Protein AF-A0A836XIG3-F1 (afdb_monomer)

Secondary structure (DSSP, 8-state):
--SEEEEE-TTTHHHHH--STT-HHHHHHHHHHHHHHHH-S-PPPEEEEE-TTS-TTEEEEEETTEEEEEEE--TT--HHHHHHHHHHHHHHTGGG-

Radius of gyration: 12.67 Å; Cα contacts (8 Å, |Δi|>4): 142; chains: 1; bounding box: 32×25×33 Å

Structure (mmCIF, N/CA/C/O backbone):
data_AF-A0A836XIG3-F1
#
_entry.id   AF-A0A836XIG3-F1
#
loop_
_atom_site.group_PDB
_atom_site.id
_atom_site.type_symbol
_atom_site.label_atom_id
_atom_site.label_alt_id
_atom_site.label_comp_id
_atom_site.label_asym_id
_atom_site.label_entity_id
_atom_site.label_seq_id
_atom_site.pdbx_PDB_ins_code
_atom_site.Cartn_x
_atom_site.Cartn_y
_atom_site.Cartn_z
_atom_site.occupancy
_atom_site.B_iso_or_equiv
_atom_site.auth_seq_id
_atom_site.auth_comp_id
_atom_site.auth_asym_id
_atom_site.auth_atom_id
_atom_site.pdbx_PDB_model_num
ATOM 1 N N . MET A 1 1 ? -4.661 2.083 -18.141 1.00 58.69 1 MET A N 1
ATOM 2 C CA . MET A 1 1 ? -4.333 1.332 -16.914 1.00 58.69 1 MET A CA 1
ATOM 3 C C . MET A 1 1 ? -3.129 1.976 -16.271 1.00 58.69 1 MET A C 1
ATOM 5 O O . MET A 1 1 ? -2.291 2.490 -17.004 1.00 58.69 1 MET A O 1
ATOM 9 N N . GLU A 1 2 ? -3.089 2.040 -14.945 1.00 75.81 2 GLU A N 1
ATOM 10 C CA . GLU A 1 2 ? -1.975 2.649 -14.211 1.00 75.81 2 GLU A CA 1
ATOM 11 C C . 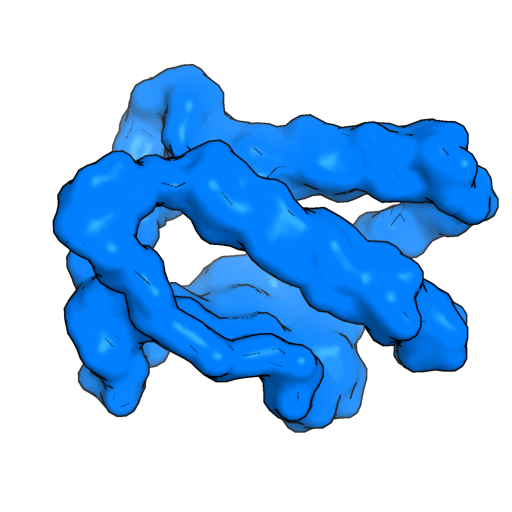GLU A 1 2 ? -0.854 1.642 -13.980 1.00 75.81 2 GLU A C 1
ATOM 13 O O . GLU A 1 2 ? -1.107 0.449 -13.842 1.00 75.81 2 GLU A O 1
ATOM 18 N N . ALA A 1 3 ? 0.389 2.127 -13.969 1.00 87.19 3 ALA A N 1
ATOM 19 C CA . ALA A 1 3 ? 1.564 1.272 -13.817 1.00 87.19 3 ALA A CA 1
ATOM 20 C C . ALA A 1 3 ? 1.684 0.691 -12.401 1.00 87.19 3 ALA A C 1
ATOM 22 O O . ALA A 1 3 ? 2.164 -0.427 -12.255 1.00 87.19 3 ALA A O 1
ATOM 23 N N . ILE A 1 4 ? 1.232 1.427 -11.377 1.00 93.00 4 ILE A N 1
ATOM 24 C CA . ILE A 1 4 ? 1.198 0.962 -9.987 1.00 93.00 4 ILE A CA 1
ATOM 25 C C . ILE A 1 4 ? -0.189 1.216 -9.394 1.00 93.00 4 ILE A C 1
ATOM 27 O O . ILE A 1 4 ? -0.697 2.341 -9.438 1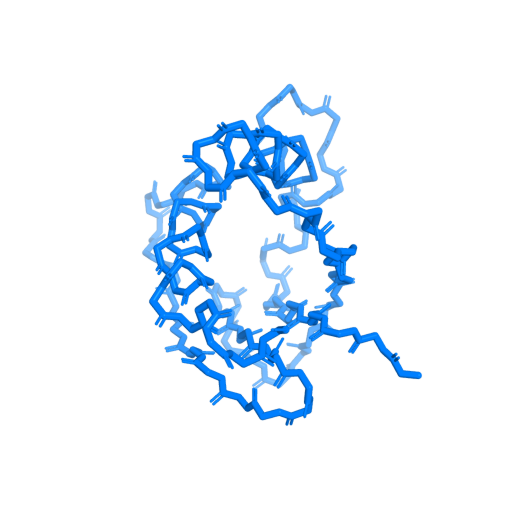.00 93.00 4 ILE A O 1
ATOM 31 N N . GLN A 1 5 ? -0.771 0.183 -8.787 1.00 95.00 5 GLN A N 1
ATOM 32 C CA . GLN A 1 5 ? -2.037 0.263 -8.062 1.00 95.00 5 GLN A CA 1
ATOM 33 C C . GLN A 1 5 ? -1.889 -0.355 -6.670 1.00 95.00 5 GLN A C 1
ATOM 35 O O . GLN A 1 5 ? -1.437 -1.483 -6.522 1.00 95.00 5 GLN A O 1
ATOM 40 N N . LEU A 1 6 ? -2.296 0.390 -5.651 1.00 95.25 6 LEU A N 1
ATOM 41 C CA . LEU A 1 6 ? -2.391 -0.035 -4.265 1.00 95.25 6 LEU A CA 1
ATOM 42 C C . LEU A 1 6 ? -3.866 -0.193 -3.900 1.00 95.25 6 LEU A C 1
ATOM 44 O O . LEU A 1 6 ? -4.619 0.779 -3.872 1.00 95.25 6 LEU A O 1
ATOM 48 N N . GLU A 1 7 ? -4.266 -1.411 -3.585 1.00 95.94 7 GLU A N 1
ATOM 49 C CA . GLU A 1 7 ? -5.547 -1.697 -2.958 1.00 95.94 7 GLU A CA 1
ATOM 50 C C . GLU A 1 7 ? -5.380 -1.735 -1.442 1.00 95.94 7 GLU A C 1
ATOM 52 O O . GLU A 1 7 ? -4.425 -2.327 -0.934 1.00 95.94 7 GLU A O 1
ATOM 57 N N . ILE A 1 8 ? -6.316 -1.126 -0.720 1.00 95.56 8 ILE A N 1
ATOM 58 C CA . ILE A 1 8 ? -6.321 -1.085 0.743 1.00 95.56 8 ILE A CA 1
ATOM 59 C C . ILE A 1 8 ? -7.665 -1.548 1.303 1.00 95.56 8 ILE A C 1
ATOM 61 O O . ILE A 1 8 ? -8.717 -1.319 0.708 1.00 95.56 8 ILE A O 1
ATOM 65 N N . GLY A 1 9 ? -7.631 -2.200 2.459 1.00 95.25 9 GLY A N 1
ATOM 66 C CA . GLY A 1 9 ? -8.816 -2.563 3.222 1.00 95.25 9 GLY A CA 1
ATOM 67 C C . GLY A 1 9 ? -9.537 -1.343 3.799 1.00 95.25 9 GLY A C 1
ATOM 68 O O . GLY A 1 9 ? -8.994 -0.238 3.859 1.00 95.25 9 GLY A O 1
ATOM 69 N N . LEU A 1 10 ? -10.776 -1.560 4.238 1.00 93.31 10 LEU A N 1
ATOM 70 C CA . LEU A 1 10 ? -11.685 -0.503 4.694 1.00 93.31 10 LEU A CA 1
ATOM 71 C C . LEU A 1 10 ? -11.141 0.323 5.873 1.00 93.31 10 LEU A C 1
ATOM 73 O O . LEU A 1 10 ? -11.332 1.537 5.882 1.00 93.31 10 LEU A O 1
ATOM 77 N N . ASP A 1 11 ? -10.425 -0.280 6.829 1.00 91.94 11 ASP A N 1
ATOM 78 C CA . ASP A 1 11 ? -9.881 0.466 7.978 1.00 91.94 11 ASP A CA 1
ATOM 79 C C . ASP A 1 11 ? -8.749 1.402 7.543 1.00 91.94 11 ASP A C 1
ATOM 81 O O . ASP A 1 11 ? -8.613 2.511 8.063 1.00 91.94 11 ASP A O 1
ATOM 85 N N . LEU A 1 12 ? -7.959 0.992 6.548 1.00 91.25 12 LEU A N 1
ATOM 86 C CA . LEU A 1 12 ? -6.848 1.787 6.023 1.00 91.25 12 LEU A CA 1
ATOM 87 C C . LEU A 1 12 ? -7.316 2.978 5.182 1.00 91.25 12 LEU A C 1
ATOM 89 O O . LEU A 1 12 ? -6.539 3.903 4.957 1.00 91.25 12 LEU A O 1
ATOM 93 N N . VAL A 1 13 ? -8.582 3.015 4.750 1.00 91.19 13 VAL A N 1
ATOM 94 C CA . VAL A 1 13 ? -9.158 4.186 4.062 1.00 91.19 13 VAL A CA 1
ATOM 95 C C . VAL A 1 13 ? -9.061 5.436 4.942 1.00 91.19 13 VAL A C 1
ATOM 97 O O . VAL A 1 13 ? -8.848 6.542 4.436 1.00 91.19 13 VAL A O 1
ATOM 100 N N . SER A 1 14 ? -9.122 5.267 6.267 1.00 89.00 14 SER A N 1
ATOM 101 C CA . SER A 1 14 ? -8.899 6.355 7.225 1.00 89.00 14 SER A CA 1
ATOM 102 C C . SER A 1 14 ? -7.515 7.008 7.082 1.00 89.00 14 SER A C 1
ATOM 104 O O . SER A 1 14 ? -7.399 8.217 7.266 1.00 89.00 14 SER A O 1
ATOM 106 N N . TYR A 1 15 ? -6.490 6.258 6.656 1.00 88.19 15 TYR A N 1
ATOM 107 C CA . TYR A 1 15 ? -5.129 6.774 6.463 1.00 88.19 15 TYR A CA 1
ATOM 108 C C . TYR A 1 15 ? -5.016 7.663 5.223 1.00 88.19 15 TYR A C 1
ATOM 110 O O . TYR A 1 15 ? -4.088 8.459 5.119 1.00 88.19 15 TYR A O 1
ATOM 118 N N . VAL A 1 16 ? -5.946 7.539 4.274 1.00 87.31 16 VAL A N 1
ATOM 119 C CA . VAL A 1 16 ? -6.020 8.397 3.082 1.00 87.31 16 VAL A CA 1
ATOM 120 C C . VAL A 1 16 ? -6.867 9.639 3.348 1.00 87.31 16 VAL A C 1
ATOM 122 O O . VAL A 1 16 ? -6.553 10.713 2.845 1.00 87.31 16 VAL A O 1
ATOM 125 N N . ASN A 1 17 ? -7.944 9.494 4.123 1.00 78.81 17 ASN A N 1
ATOM 126 C CA . ASN A 1 17 ? -8.939 10.547 4.342 1.00 78.81 17 ASN A CA 1
ATOM 127 C C . ASN A 1 17 ? -8.646 11.447 5.561 1.00 78.81 17 ASN A C 1
ATOM 129 O O . ASN A 1 17 ? -9.441 12.329 5.885 1.00 78.81 17 ASN A O 1
ATOM 133 N N . THR A 1 18 ? -7.535 11.223 6.266 1.00 75.50 18 THR A N 1
ATOM 134 C CA . THR A 1 18 ? -7.109 12.079 7.381 1.00 75.50 18 THR A CA 1
ATOM 135 C C . THR A 1 18 ? -6.435 13.358 6.868 1.00 75.50 18 THR A C 1
ATOM 137 O O . THR A 1 18 ? -5.657 13.327 5.916 1.00 75.50 18 THR A O 1
ATOM 140 N N . GLN A 1 19 ? -6.740 14.501 7.495 1.00 68.81 19 GLN A N 1
ATOM 141 C CA . GLN A 1 19 ? -6.047 15.776 7.241 1.00 68.81 19 GLN A CA 1
ATOM 142 C C . GLN A 1 19 ? -4.722 15.889 8.010 1.00 68.81 19 GLN A C 1
ATOM 144 O O . GLN A 1 19 ? -4.090 16.943 8.000 1.00 68.81 19 GLN A O 1
ATOM 149 N N . GLU A 1 20 ? -4.309 14.826 8.696 1.00 71.00 20 GLU A N 1
ATOM 150 C CA . GLU A 1 20 ? -3.043 14.783 9.415 1.00 71.00 20 GLU A CA 1
ATOM 151 C C . GLU A 1 20 ? -1.848 14.842 8.454 1.00 71.00 20 GLU A C 1
ATOM 153 O O . GLU A 1 20 ? -1.900 14.349 7.322 1.00 71.00 20 GLU A O 1
ATOM 158 N N . GLU A 1 21 ? -0.751 15.438 8.928 1.00 61.59 21 GLU A N 1
ATOM 159 C CA . GLU A 1 21 ? 0.514 15.538 8.187 1.00 61.59 21 GLU A CA 1
ATOM 160 C C . GLU A 1 21 ? 1.123 14.155 7.886 1.00 61.59 21 GLU A C 1
ATOM 162 O O . GLU A 1 21 ? 1.836 14.000 6.898 1.00 61.59 21 GLU A O 1
ATOM 167 N N . GLU A 1 22 ? 0.783 13.130 8.675 1.00 69.06 22 GLU A N 1
ATOM 168 C CA . GLU A 1 22 ? 1.240 11.742 8.507 1.00 69.06 22 GLU A CA 1
ATOM 169 C C . GLU A 1 22 ? 0.226 10.846 7.770 1.00 69.06 22 GLU A C 1
ATOM 171 O O . GLU A 1 22 ? 0.116 9.646 8.023 1.00 69.06 22 GLU A O 1
ATOM 176 N N . ASN A 1 23 ? -0.538 11.406 6.832 1.00 88.06 23 ASN A N 1
ATOM 177 C CA . ASN A 1 23 ? -1.435 10.602 6.004 1.00 88.06 23 ASN A CA 1
ATOM 178 C C . ASN A 1 23 ? -0.669 9.733 4.975 1.00 88.06 23 ASN A C 1
ATOM 180 O O . ASN A 1 23 ? 0.496 9.970 4.6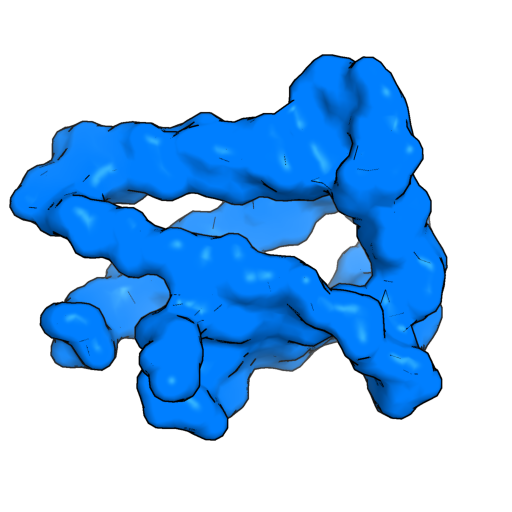28 1.00 88.06 23 ASN A O 1
ATOM 184 N N . LEU A 1 24 ? -1.341 8.703 4.450 1.00 89.62 24 LEU A N 1
ATOM 185 C CA . LEU A 1 24 ? -0.767 7.757 3.485 1.00 89.62 24 LEU A CA 1
ATOM 186 C C . LEU A 1 24 ? -0.369 8.434 2.168 1.00 89.62 24 LEU A C 1
ATOM 188 O O . LEU A 1 24 ? 0.616 8.040 1.545 1.00 89.62 24 LEU A O 1
ATOM 192 N N . ILE A 1 25 ? -1.108 9.460 1.743 1.00 90.69 25 ILE A N 1
ATOM 193 C CA . ILE A 1 25 ? -0.835 10.177 0.494 1.00 90.69 25 ILE A CA 1
ATOM 194 C C . ILE A 1 25 ? 0.477 10.958 0.594 1.00 90.69 25 ILE A C 1
ATOM 196 O O . ILE A 1 25 ? 1.297 10.884 -0.323 1.00 90.69 25 ILE A O 1
ATOM 200 N N . GLU A 1 26 ? 0.709 11.657 1.702 1.00 89.88 26 GLU A N 1
ATOM 201 C CA . GLU A 1 26 ? 1.960 12.362 1.980 1.00 89.88 26 GLU A CA 1
ATOM 202 C C . GLU A 1 26 ? 3.122 11.381 2.145 1.00 89.88 26 GLU A C 1
ATOM 204 O O . GLU A 1 26 ? 4.176 11.578 1.538 1.00 89.88 26 GLU A O 1
ATOM 209 N N . SER A 1 27 ? 2.907 10.265 2.845 1.00 90.25 27 SER A N 1
ATOM 210 C CA . SER A 1 27 ? 3.915 9.207 2.987 1.00 90.25 27 SER A CA 1
ATOM 211 C C . SER A 1 27 ? 4.334 8.627 1.626 1.00 90.25 27 SER A C 1
ATOM 213 O O . SER A 1 27 ? 5.523 8.522 1.326 1.00 90.25 27 SER A O 1
ATOM 215 N N . ILE A 1 28 ? 3.372 8.341 0.737 1.00 91.56 28 ILE A N 1
ATOM 216 C CA . ILE A 1 28 ? 3.647 7.909 -0.642 1.00 91.56 28 ILE A CA 1
ATOM 217 C C . ILE A 1 28 ? 4.362 9.013 -1.433 1.00 91.56 28 ILE A C 1
ATOM 219 O O . ILE A 1 28 ? 5.285 8.724 -2.192 1.00 91.56 28 ILE A O 1
ATOM 223 N N . ARG A 1 29 ? 3.973 10.286 -1.284 1.00 90.44 29 ARG A N 1
ATOM 224 C CA . ARG A 1 29 ? 4.642 11.405 -1.971 1.00 90.44 29 ARG A CA 1
ATOM 225 C C . ARG A 1 29 ? 6.113 11.515 -1.577 1.00 90.44 29 ARG A C 1
ATOM 227 O O . ARG A 1 29 ? 6.943 11.680 -2.470 1.00 90.44 29 ARG A O 1
ATOM 234 N N . GLN A 1 30 ? 6.431 11.416 -0.286 1.00 90.88 30 GLN A N 1
ATOM 235 C CA . GLN A 1 30 ? 7.815 11.441 0.197 1.00 90.88 30 GLN A CA 1
ATOM 236 C C . GLN A 1 30 ? 8.593 10.228 -0.309 1.00 90.88 30 GLN A C 1
ATOM 238 O O . GLN A 1 30 ? 9.631 10.389 -0.948 1.00 90.88 30 GLN A O 1
ATOM 243 N N . MET A 1 31 ? 8.015 9.032 -0.167 1.00 91.81 31 MET A N 1
ATOM 244 C CA . MET A 1 31 ? 8.582 7.792 -0.693 1.00 91.81 31 MET A CA 1
ATOM 245 C C . MET A 1 31 ? 8.946 7.904 -2.181 1.00 91.81 31 MET A C 1
ATOM 247 O O . MET A 1 31 ? 10.042 7.516 -2.586 1.00 91.81 31 MET A O 1
ATOM 251 N N . ARG A 1 32 ? 8.048 8.453 -3.010 1.00 90.69 32 ARG A N 1
ATOM 252 C CA . ARG A 1 32 ? 8.297 8.646 -4.447 1.00 90.69 32 ARG A CA 1
ATOM 253 C C . ARG A 1 32 ? 9.528 9.517 -4.688 1.00 90.69 32 ARG A C 1
ATOM 255 O O . ARG A 1 32 ? 10.403 9.115 -5.449 1.00 90.69 32 ARG A O 1
ATOM 262 N N . ARG A 1 33 ? 9.625 10.669 -4.014 1.00 90.94 33 ARG A N 1
ATOM 263 C CA . ARG A 1 33 ? 10.772 11.588 -4.143 1.00 90.94 33 ARG A CA 1
ATOM 264 C C . ARG A 1 33 ? 12.082 10.932 -3.719 1.00 90.94 33 ARG A C 1
ATOM 266 O O . ARG A 1 33 ? 13.104 11.114 -4.386 1.00 90.94 33 ARG A O 1
ATOM 273 N N . ASP A 1 34 ? 12.047 10.156 -2.642 1.00 90.31 34 ASP A N 1
ATOM 274 C CA . ASP A 1 34 ? 13.217 9.447 -2.130 1.00 90.31 34 ASP A CA 1
ATOM 275 C C . ASP A 1 34 ? 13.715 8.399 -3.123 1.00 90.31 34 ASP A C 1
ATOM 277 O O . ASP A 1 34 ? 14.917 8.325 -3.399 1.00 90.31 34 ASP A O 1
ATOM 281 N N . ILE A 1 35 ? 12.803 7.621 -3.713 1.00 88.81 35 ILE A N 1
ATOM 282 C CA . ILE A 1 35 ? 13.164 6.598 -4.697 1.00 88.81 35 ILE A CA 1
ATOM 283 C C . ILE A 1 35 ? 13.661 7.246 -5.993 1.00 88.81 35 ILE A C 1
ATOM 285 O O . ILE A 1 35 ? 14.690 6.820 -6.520 1.00 88.81 35 ILE A O 1
ATOM 289 N N . GLU A 1 36 ? 13.010 8.310 -6.471 1.00 90.88 36 GLU A N 1
ATOM 290 C CA . GLU A 1 36 ? 13.458 9.065 -7.649 1.00 90.88 36 GLU A CA 1
ATOM 291 C C . GLU A 1 36 ? 14.884 9.602 -7.467 1.00 90.88 36 GLU A C 1
ATOM 293 O O . GLU A 1 36 ? 15.747 9.426 -8.332 1.00 9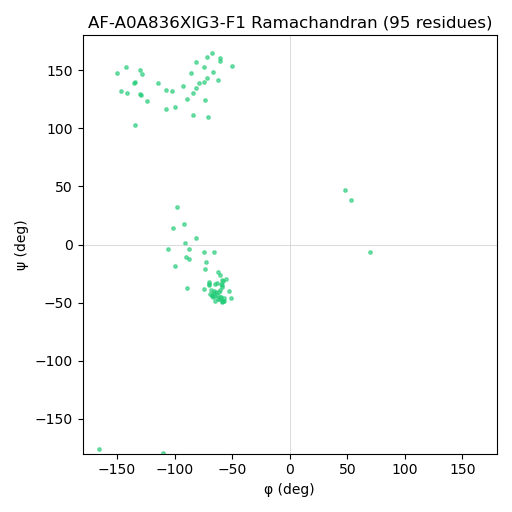0.88 36 GLU A O 1
ATOM 298 N N . THR A 1 37 ? 15.160 10.186 -6.298 1.00 89.88 37 THR A N 1
ATOM 299 C CA . THR A 1 37 ? 16.474 10.744 -5.956 1.00 89.88 37 THR A CA 1
ATOM 300 C C . THR A 1 37 ? 17.536 9.652 -5.827 1.00 89.88 37 THR A C 1
ATOM 302 O O . THR A 1 37 ? 18.651 9.798 -6.333 1.00 89.88 37 THR A O 1
ATOM 305 N N . ARG A 1 38 ? 17.203 8.537 -5.166 1.00 87.38 38 ARG A N 1
ATOM 306 C CA . ARG A 1 38 ? 18.145 7.447 -4.878 1.00 87.38 38 ARG A CA 1
ATOM 307 C C . ARG A 1 38 ? 18.462 6.597 -6.106 1.00 87.38 38 ARG A C 1
ATOM 309 O O . ARG A 1 38 ? 19.609 6.189 -6.277 1.00 87.38 38 ARG A O 1
ATOM 316 N N . HIS A 1 39 ? 17.473 6.337 -6.958 1.00 81.06 39 HIS A N 1
ATOM 317 C CA . HIS A 1 39 ? 17.594 5.405 -8.082 1.00 81.06 39 HIS A CA 1
ATOM 318 C C . HIS A 1 39 ? 17.701 6.090 -9.451 1.00 81.06 39 HIS A C 1
ATOM 320 O O . HIS A 1 39 ? 17.930 5.399 -10.441 1.00 81.06 39 HIS A O 1
ATOM 326 N N . ARG A 1 40 ? 17.603 7.429 -9.513 1.00 84.44 40 ARG A N 1
ATOM 327 C CA . ARG A 1 40 ? 17.680 8.237 -10.748 1.00 84.44 40 ARG A CA 1
ATOM 328 C C . ARG A 1 40 ? 16.695 7.783 -11.835 1.00 84.44 40 ARG A C 1
ATOM 330 O O . ARG A 1 40 ? 17.021 7.790 -13.020 1.00 84.44 40 ARG A O 1
ATOM 337 N N . PHE A 1 41 ? 15.495 7.397 -11.422 1.00 82.31 41 PHE A N 1
ATOM 338 C CA . PHE A 1 41 ? 14.396 6.973 -12.290 1.00 82.31 41 PHE A CA 1
ATOM 339 C C . PHE A 1 41 ? 13.124 7.735 -11.909 1.00 82.31 41 PHE A C 1
ATOM 341 O O . PHE A 1 41 ? 12.971 8.094 -10.749 1.00 82.31 41 PHE A O 1
ATOM 348 N N . LEU A 1 42 ? 12.226 7.987 -12.864 1.00 85.88 42 LEU A N 1
ATOM 349 C CA . LEU A 1 42 ? 10.958 8.684 -12.622 1.00 85.88 42 LEU A CA 1
ATOM 350 C C . LEU A 1 42 ? 9.899 7.699 -12.124 1.00 85.88 42 LEU A C 1
ATOM 352 O O . LEU A 1 42 ? 9.437 6.856 -12.888 1.00 85.88 42 LEU A O 1
ATOM 356 N N . MET A 1 43 ? 9.481 7.819 -10.863 1.00 87.62 43 MET A N 1
ATOM 357 C CA . MET A 1 43 ? 8.515 6.891 -10.287 1.00 87.62 43 MET A CA 1
ATOM 358 C C . MET A 1 43 ? 7.109 7.153 -10.849 1.00 87.62 43 MET A C 1
ATOM 360 O O . MET A 1 43 ? 6.591 8.270 -10.690 1.00 87.62 43 MET A O 1
ATOM 364 N N . PRO A 1 44 ? 6.441 6.146 -11.447 1.00 88.56 44 PRO A N 1
ATOM 365 C CA . PRO A 1 44 ? 5.074 6.312 -11.924 1.00 88.56 44 PRO A CA 1
ATOM 366 C C . PRO A 1 44 ? 4.112 6.678 -10.778 1.00 88.56 44 PRO A C 1
ATOM 368 O O . PRO A 1 44 ? 4.406 6.442 -9.600 1.00 88.56 44 PRO A O 1
ATOM 371 N N . PRO A 1 45 ? 2.956 7.287 -11.091 1.00 89.69 45 PRO A N 1
ATOM 372 C CA . PRO A 1 45 ? 1.936 7.552 -10.087 1.00 89.69 45 PRO A CA 1
ATOM 373 C C . PRO A 1 45 ? 1.412 6.238 -9.497 1.00 89.69 45 PRO A C 1
ATOM 375 O O . PRO A 1 45 ? 1.223 5.255 -10.212 1.00 89.69 45 PRO A O 1
ATOM 378 N N . ILE A 1 46 ? 1.159 6.251 -8.188 1.00 92.31 46 ILE A N 1
ATOM 379 C CA . ILE A 1 46 ? 0.534 5.144 -7.464 1.00 92.31 46 ILE A CA 1
ATOM 380 C C . ILE A 1 46 ? -0.934 5.497 -7.281 1.00 92.31 46 ILE A C 1
ATOM 382 O O . ILE A 1 46 ? -1.249 6.492 -6.622 1.00 92.31 46 ILE A O 1
ATOM 386 N N . ARG A 1 47 ? -1.831 4.691 -7.847 1.00 92.56 47 ARG A N 1
ATOM 387 C CA . ARG A 1 47 ? -3.259 4.816 -7.559 1.00 92.56 47 ARG A CA 1
ATOM 388 C C . ARG A 1 47 ? -3.603 4.062 -6.297 1.00 92.56 47 ARG A C 1
ATOM 390 O O . ARG A 1 47 ? -3.281 2.888 -6.193 1.00 92.56 47 ARG A O 1
ATOM 397 N N . VAL A 1 48 ? -4.316 4.710 -5.387 1.00 92.69 48 VAL A N 1
ATOM 398 C CA . VAL A 1 48 ? -4.862 4.064 -4.193 1.00 92.69 48 VAL A CA 1
ATOM 399 C C . VAL A 1 48 ? -6.352 3.813 -4.408 1.00 92.69 48 VAL A C 1
ATOM 401 O O . VAL A 1 48 ? -7.063 4.703 -4.875 1.00 92.69 48 VAL A O 1
ATOM 404 N N . CYS A 1 49 ? -6.821 2.602 -4.125 1.00 92.81 49 CYS A N 1
ATOM 405 C CA . CYS A 1 49 ? -8.229 2.209 -4.204 1.00 92.81 49 CYS A CA 1
ATOM 406 C C . CYS A 1 49 ? -8.613 1.423 -2.954 1.00 92.81 49 CYS A C 1
ATOM 408 O O . CYS A 1 49 ? -7.840 0.586 -2.492 1.00 92.81 49 CYS A O 1
ATOM 410 N N . ASP A 1 50 ? -9.806 1.657 -2.418 1.00 93.62 50 ASP A N 1
ATOM 411 C CA . ASP A 1 50 ? -10.360 0.760 -1.414 1.00 93.62 50 ASP A CA 1
ATOM 412 C C . ASP A 1 50 ? -10.793 -0.562 -2.065 1.00 93.62 50 ASP A C 1
ATOM 414 O O . ASP A 1 50 ? -11.259 -0.607 -3.205 1.00 93.62 50 ASP A O 1
ATOM 418 N N . ASN A 1 51 ? -10.598 -1.660 -1.342 1.00 94.75 51 ASN A N 1
ATOM 419 C CA . ASN A 1 51 ? -11.056 -2.978 -1.740 1.00 94.75 51 ASN A CA 1
ATOM 420 C C . ASN A 1 51 ? -11.720 -3.664 -0.545 1.00 94.75 51 ASN A C 1
ATOM 422 O O . ASN A 1 51 ? -11.054 -4.216 0.330 1.00 94.75 51 ASN A O 1
ATOM 426 N N . GLY A 1 52 ? -13.054 -3.686 -0.550 1.00 92.94 52 GLY A N 1
ATOM 427 C CA . GLY A 1 52 ? -13.856 -4.346 0.485 1.00 92.94 52 GLY A CA 1
ATOM 428 C C . GLY A 1 52 ? -13.717 -5.874 0.541 1.00 92.94 52 GLY A C 1
ATOM 429 O O . GLY A 1 52 ? -14.267 -6.491 1.446 1.00 92.94 52 GLY A O 1
ATOM 430 N N . SER A 1 53 ? -13.001 -6.493 -0.405 1.00 93.88 53 SER A N 1
ATOM 431 C CA . SER A 1 53 ? -12.679 -7.928 -0.374 1.00 93.88 53 SER A CA 1
ATOM 432 C C . SER A 1 53 ? -11.399 -8.238 0.410 1.00 93.88 53 SER A C 1
ATOM 434 O O . SER A 1 53 ? -11.119 -9.408 0.669 1.00 93.88 53 SER A O 1
ATOM 436 N N . LEU A 1 54 ? -10.591 -7.225 0.744 1.00 95.25 54 LEU A N 1
ATOM 437 C CA . LEU A 1 54 ? -9.408 -7.390 1.587 1.00 95.25 54 LEU A CA 1
ATOM 438 C C . LEU A 1 54 ? -9.802 -7.406 3.074 1.00 95.25 54 LEU A C 1
ATOM 440 O O . LEU A 1 54 ? -10.839 -6.847 3.442 1.00 95.25 54 LEU A O 1
ATOM 444 N N . PRO A 1 55 ? -8.967 -8.000 3.950 1.00 95.44 55 PRO A N 1
ATOM 445 C CA . PRO A 1 55 ? -9.076 -7.780 5.389 1.00 95.44 55 PRO A CA 1
ATOM 446 C C . PRO A 1 55 ? -9.130 -6.277 5.713 1.00 95.44 55 PRO A C 1
ATOM 448 O O . PRO A 1 55 ? -8.572 -5.484 4.951 1.00 95.44 55 PRO A O 1
ATOM 451 N N . PRO A 1 56 ? -9.737 -5.855 6.837 1.00 94.25 56 PRO A N 1
ATOM 452 C CA . PRO A 1 56 ? -9.886 -4.435 7.168 1.00 94.25 56 PRO A CA 1
ATOM 453 C C . PRO A 1 56 ? -8.564 -3.656 7.123 1.00 94.25 56 PRO A C 1
ATOM 455 O O . PRO A 1 56 ? -8.520 -2.555 6.575 1.00 94.25 56 PRO A O 1
ATOM 458 N N . ARG A 1 57 ? -7.476 -4.269 7.609 1.00 94.81 57 ARG A N 1
ATOM 459 C CA . ARG A 1 57 ? -6.106 -3.729 7.575 1.00 94.81 57 ARG A CA 1
ATOM 460 C C . ARG A 1 57 ? -5.233 -4.334 6.467 1.00 94.81 57 ARG A C 1
ATOM 462 O O . ARG A 1 57 ? -4.009 -4.203 6.485 1.00 94.81 57 ARG A O 1
ATOM 469 N N . GLY A 1 58 ? -5.852 -5.026 5.517 1.00 95.69 58 GLY A N 1
ATOM 470 C CA . GLY A 1 58 ? -5.194 -5.665 4.386 1.00 95.69 58 GLY A CA 1
ATOM 471 C C . GLY A 1 58 ? -4.744 -4.658 3.332 1.00 95.69 58 GLY A C 1
ATOM 472 O O . GLY A 1 58 ? -5.354 -3.606 3.158 1.00 95.69 58 GLY A O 1
ATOM 473 N N . TYR A 1 59 ? -3.699 -4.994 2.587 1.00 95.62 59 TYR A N 1
ATOM 474 C CA . TYR A 1 59 ? -3.250 -4.227 1.430 1.00 95.62 59 TYR A CA 1
ATOM 475 C C . TYR A 1 59 ? -2.766 -5.155 0.317 1.00 95.62 59 TYR A C 1
ATOM 477 O O . TYR A 1 59 ? -2.289 -6.263 0.569 1.00 95.62 59 TYR A O 1
ATOM 485 N N . ARG A 1 60 ? -2.855 -4.694 -0.930 1.00 96.25 60 ARG A N 1
ATOM 486 C CA . ARG A 1 60 ? -2.328 -5.395 -2.102 1.00 96.25 60 ARG A CA 1
ATOM 487 C C . ARG A 1 60 ? -1.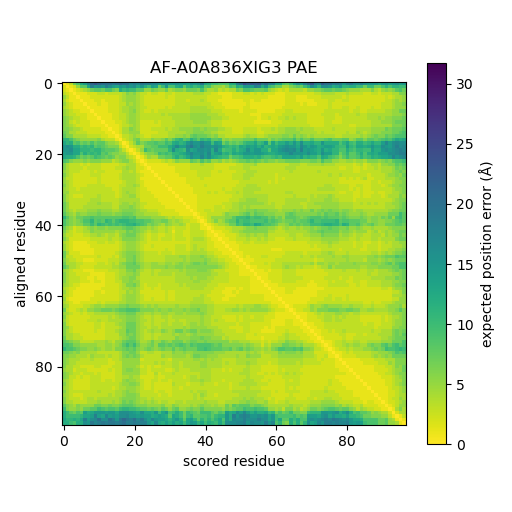717 -4.404 -3.079 1.00 96.25 60 ARG A C 1
ATOM 489 O O . ARG A 1 60 ? -2.353 -3.419 -3.434 1.00 96.25 60 ARG A O 1
ATOM 496 N N . LEU A 1 61 ? -0.500 -4.675 -3.530 1.00 94.94 61 LEU A N 1
ATOM 497 C CA . LEU A 1 61 ? 0.201 -3.857 -4.512 1.00 94.94 61 LEU A CA 1
ATOM 498 C C . LEU A 1 61 ? 0.253 -4.580 -5.854 1.00 94.94 61 LEU A C 1
ATOM 500 O O . LEU A 1 61 ? 0.649 -5.744 -5.926 1.00 94.94 61 LEU A O 1
ATOM 504 N N . PHE A 1 62 ? -0.082 -3.851 -6.907 1.00 94.12 62 PHE A N 1
ATOM 505 C CA . PHE A 1 62 ? 0.034 -4.269 -8.291 1.00 94.12 62 PHE A CA 1
ATOM 506 C C . PHE A 1 62 ? 1.055 -3.407 -9.017 1.00 94.12 62 PHE A C 1
ATOM 508 O O . PHE A 1 62 ? 1.063 -2.183 -8.864 1.00 94.12 62 PHE A O 1
ATOM 515 N N . ILE A 1 63 ? 1.862 -4.052 -9.852 1.00 92.25 63 ILE A N 1
ATOM 516 C CA . ILE A 1 63 ? 2.721 -3.409 -10.843 1.00 92.25 63 ILE A CA 1
ATOM 517 C C . ILE A 1 63 ? 2.350 -4.011 -12.195 1.00 92.25 63 ILE A C 1
ATOM 519 O O . ILE A 1 63 ? 2.382 -5.226 -12.340 1.00 92.25 63 ILE A O 1
ATOM 523 N N . HIS A 1 64 ? 1.968 -3.183 -13.170 1.00 89.62 64 HIS A N 1
ATOM 524 C CA . HIS A 1 64 ? 1.552 -3.652 -14.501 1.00 89.62 64 HIS A CA 1
ATOM 525 C C . HIS A 1 64 ? 0.530 -4.807 -14.458 1.00 89.62 64 HIS A C 1
ATOM 527 O O . HIS A 1 64 ? 0.681 -5.797 -15.162 1.00 89.62 64 HIS A O 1
ATOM 533 N N . GLU A 1 65 ? -0.511 -4.676 -13.624 1.00 87.19 65 GLU A N 1
ATOM 534 C CA . GLU A 1 65 ? -1.570 -5.689 -13.408 1.00 87.19 65 GLU A CA 1
ATOM 535 C C . GLU A 1 65 ? -1.140 -6.960 -12.665 1.00 87.19 65 GLU A C 1
ATOM 537 O O . GLU A 1 65 ? -1.993 -7.763 -12.282 1.00 87.19 65 GLU A O 1
ATOM 542 N N . GLU A 1 66 ? 0.149 -7.131 -12.387 1.00 91.12 66 GLU A N 1
ATOM 543 C CA . GLU A 1 66 ? 0.658 -8.267 -11.633 1.00 91.12 66 GLU A CA 1
ATOM 544 C C . GLU A 1 66 ? 0.652 -7.953 -10.127 1.00 91.12 66 GLU A C 1
ATOM 546 O O . GLU A 1 66 ? 1.216 -6.935 -9.710 1.00 91.12 66 GLU A O 1
ATOM 551 N N . PRO A 1 67 ? 0.015 -8.788 -9.283 1.00 93.31 67 PRO A N 1
ATOM 552 C CA . PRO A 1 67 ? 0.076 -8.620 -7.838 1.00 93.31 67 PRO A CA 1
ATOM 553 C C . PRO A 1 67 ? 1.481 -8.975 -7.334 1.00 93.31 67 PRO A C 1
ATOM 555 O O . PRO A 1 67 ? 1.862 -10.142 -7.298 1.00 93.31 67 PRO A O 1
ATOM 558 N N . VAL A 1 68 ? 2.235 -7.964 -6.904 1.00 94.31 68 VAL A N 1
ATOM 559 C CA . VAL A 1 68 ? 3.631 -8.107 -6.447 1.00 94.31 68 VAL A CA 1
ATOM 560 C C . VAL A 1 68 ? 3.770 -8.154 -4.926 1.00 94.31 68 VAL A C 1
ATOM 562 O O . VAL A 1 68 ? 4.791 -8.606 -4.413 1.00 94.31 68 VAL A O 1
ATOM 565 N N . ALA A 1 69 ? 2.756 -7.691 -4.190 1.00 94.44 69 ALA A N 1
ATOM 566 C CA . ALA A 1 69 ? 2.692 -7.830 -2.739 1.00 94.44 69 ALA A CA 1
ATOM 567 C C . ALA A 1 69 ? 1.251 -7.920 -2.236 1.00 94.44 69 ALA A C 1
ATOM 569 O O . ALA A 1 69 ? 0.334 -7.306 -2.783 1.00 94.44 69 ALA A O 1
ATOM 570 N N . LEU A 1 70 ? 1.075 -8.676 -1.158 1.00 94.88 70 LEU A N 1
ATOM 571 C CA . LEU A 1 70 ? -0.169 -8.836 -0.419 1.00 94.88 70 LEU A CA 1
ATOM 572 C C . LEU A 1 70 ? 0.191 -9.027 1.051 1.00 94.88 70 LEU A C 1
ATOM 574 O O . LEU A 1 70 ? 1.044 -9.854 1.372 1.00 94.88 70 LEU A O 1
ATOM 578 N N . GLY A 1 71 ? -0.472 -8.293 1.930 1.00 94.12 71 GLY A N 1
ATOM 579 C CA . GLY A 1 71 ? -0.238 -8.401 3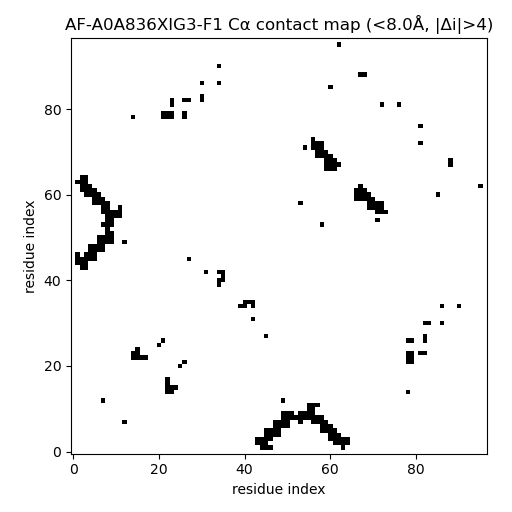.360 1.00 94.12 71 GLY A CA 1
ATOM 580 C C . GLY A 1 71 ? -1.332 -7.728 4.166 1.00 94.12 71 GLY A C 1
ATOM 581 O O . GLY A 1 71 ? -2.323 -7.238 3.627 1.00 94.12 71 GLY A O 1
ATOM 582 N N .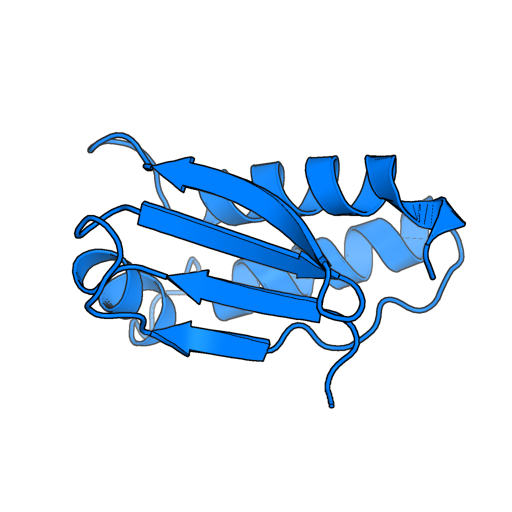 GLU A 1 72 ? -1.136 -7.713 5.473 1.00 94.38 72 GLU A N 1
ATOM 583 C CA . GLU A 1 72 ? -2.001 -7.032 6.424 1.00 94.38 72 GLU A CA 1
ATOM 584 C C . GLU A 1 72 ? -1.126 -6.282 7.422 1.00 94.38 72 GLU A C 1
ATOM 586 O O . GLU A 1 72 ? -0.074 -6.779 7.826 1.00 94.38 72 GLU A O 1
ATOM 591 N N . LEU A 1 73 ? -1.539 -5.066 7.764 1.00 92.56 73 LEU A N 1
ATOM 592 C CA . LEU A 1 73 ? -0.876 -4.252 8.771 1.00 92.56 73 LEU A CA 1
ATOM 593 C C . LEU A 1 73 ? -1.330 -4.676 10.168 1.00 92.56 73 LEU A C 1
ATOM 595 O O . LEU A 1 73 ? -2.529 -4.789 10.438 1.00 92.56 73 LEU A O 1
ATOM 599 N N . GLY A 1 74 ? -0.380 -4.827 11.086 1.00 91.75 74 GLY A N 1
ATOM 600 C CA . GLY A 1 74 ? -0.651 -5.004 12.505 1.00 91.75 74 GLY A CA 1
ATOM 601 C C . GLY A 1 74 ? -1.396 -3.803 13.083 1.00 91.75 74 GLY A C 1
ATOM 602 O O . GLY A 1 74 ? -1.404 -2.717 12.507 1.00 91.75 74 GLY A O 1
ATOM 603 N N . SER A 1 75 ? -2.050 -3.974 14.229 1.00 87.94 75 SER A N 1
ATOM 604 C CA . SER A 1 75 ? -2.855 -2.917 14.862 1.00 87.94 75 SER A CA 1
ATOM 605 C C . SER A 1 75 ? -2.060 -1.662 15.237 1.00 87.94 75 SER A C 1
ATOM 607 O O . SER A 1 75 ? -2.641 -0.584 15.302 1.00 87.94 75 SER A O 1
ATOM 609 N N . GLU A 1 76 ? -0.756 -1.800 15.478 1.00 87.44 76 GLU A N 1
ATOM 610 C CA . GLU A 1 76 ? 0.148 -0.696 15.837 1.00 87.44 76 GLU A CA 1
ATOM 611 C C . GLU A 1 76 ? 0.796 -0.027 14.616 1.00 87.44 76 GLU A C 1
ATOM 613 O O . GLU A 1 76 ? 1.405 1.033 14.741 1.00 87.44 76 GLU A O 1
ATOM 618 N N . ASP A 1 77 ? 0.658 -0.625 13.430 1.00 90.88 77 ASP A N 1
ATOM 619 C CA . ASP A 1 77 ? 1.264 -0.098 12.214 1.00 90.88 77 ASP A CA 1
ATOM 620 C C . ASP A 1 77 ? 0.511 1.134 11.709 1.00 90.88 77 ASP A C 1
ATOM 622 O O . ASP A 1 77 ? -0.723 1.173 11.689 1.00 90.88 77 ASP A O 1
ATOM 626 N N . SER A 1 78 ? 1.262 2.127 11.243 1.00 88.06 78 SER A N 1
ATOM 627 C CA . SER A 1 78 ? 0.743 3.392 10.727 1.00 88.06 78 SER A CA 1
ATOM 628 C C . SER A 1 78 ? 0.926 3.514 9.208 1.00 88.06 78 SER A C 1
ATOM 630 O O . SER A 1 78 ? 1.452 2.624 8.529 1.00 88.06 78 SER A O 1
ATOM 632 N N . ALA A 1 79 ? 0.488 4.642 8.644 1.00 87.31 79 ALA A N 1
ATOM 633 C CA . ALA A 1 79 ? 0.625 4.931 7.219 1.00 87.31 79 ALA A CA 1
ATOM 634 C C . ALA A 1 79 ? 2.093 4.955 6.743 1.00 87.31 79 ALA A C 1
ATOM 636 O O . ALA A 1 79 ? 2.391 4.522 5.625 1.00 87.31 79 ALA A O 1
ATOM 637 N N . SER A 1 80 ? 3.020 5.402 7.596 1.00 88.31 80 SER A N 1
ATOM 638 C CA . SER A 1 80 ? 4.453 5.438 7.285 1.00 88.31 80 SER A CA 1
ATOM 639 C C . SER A 1 80 ? 5.047 4.031 7.176 1.00 88.31 80 SER A C 1
ATOM 641 O O . SER A 1 80 ? 5.806 3.760 6.238 1.00 88.31 80 SER A O 1
ATOM 643 N N . THR A 1 81 ? 4.630 3.108 8.048 1.00 91.25 81 THR A N 1
ATOM 644 C CA . THR A 1 81 ? 4.982 1.685 7.964 1.00 91.25 81 THR A CA 1
ATOM 645 C C . THR A 1 81 ? 4.563 1.099 6.618 1.00 91.25 81 THR A C 1
ATOM 647 O O . THR A 1 81 ? 5.387 0.509 5.918 1.00 91.25 81 THR A O 1
ATOM 650 N N . LEU A 1 82 ? 3.314 1.336 6.196 1.00 90.56 82 LEU A N 1
ATOM 651 C CA . LEU A 1 82 ? 2.838 0.884 4.888 1.00 90.56 82 LEU A CA 1
ATOM 652 C C . LEU A 1 82 ? 3.685 1.463 3.754 1.00 90.56 82 LEU A C 1
ATOM 654 O O . LEU A 1 82 ? 4.152 0.717 2.900 1.00 90.56 82 LEU A O 1
ATOM 658 N N . SER A 1 83 ? 3.934 2.775 3.758 1.00 89.25 83 SER A N 1
ATOM 659 C CA . SER A 1 83 ? 4.741 3.411 2.710 1.00 89.25 83 SER A CA 1
ATOM 660 C C . SER A 1 83 ? 6.154 2.825 2.615 1.00 89.25 83 SER A C 1
ATOM 662 O O . SER A 1 83 ? 6.668 2.643 1.517 1.00 89.25 83 SER A O 1
ATOM 664 N N . THR A 1 84 ? 6.751 2.433 3.742 1.00 91.00 84 THR A N 1
ATOM 665 C CA . THR A 1 84 ? 8.077 1.807 3.769 1.00 91.00 84 THR A CA 1
ATOM 666 C C . THR A 1 84 ? 8.047 0.432 3.099 1.00 91.00 84 THR A C 1
ATOM 668 O O . THR A 1 84 ? 8.875 0.160 2.230 1.00 91.00 84 THR A O 1
ATOM 671 N N . PHE A 1 85 ? 7.045 -0.401 3.400 1.00 91.38 85 PHE A N 1
ATOM 672 C CA . PHE A 1 85 ? 6.867 -1.696 2.731 1.00 91.38 85 PHE A CA 1
ATOM 673 C C . PHE A 1 85 ? 6.651 -1.559 1.221 1.00 91.38 85 PHE A C 1
ATOM 675 O O . PHE A 1 85 ? 7.189 -2.342 0.429 1.00 91.38 85 PHE A O 1
ATOM 682 N N . LEU A 1 86 ? 5.891 -0.546 0.798 1.00 91.19 86 LEU A N 1
ATOM 683 C CA . LEU A 1 86 ? 5.709 -0.248 -0.622 1.00 91.19 86 LEU A CA 1
ATOM 684 C C . LEU A 1 86 ? 7.036 0.152 -1.271 1.00 91.19 86 LEU A C 1
ATOM 686 O O . LEU A 1 86 ? 7.356 -0.344 -2.351 1.00 91.19 86 LEU A O 1
ATOM 690 N N . ALA A 1 87 ? 7.833 0.985 -0.601 1.00 89.88 87 ALA A N 1
ATOM 691 C CA . ALA A 1 87 ? 9.135 1.430 -1.084 1.00 89.88 87 ALA A CA 1
ATOM 692 C C . ALA A 1 87 ? 10.076 0.251 -1.346 1.00 89.88 87 ALA A C 1
ATOM 694 O O . ALA A 1 87 ? 10.687 0.161 -2.415 1.00 89.88 87 ALA A O 1
ATOM 695 N N . GLU A 1 88 ? 10.171 -0.663 -0.380 1.00 90.19 88 GLU A N 1
ATOM 696 C CA . GLU A 1 88 ? 10.993 -1.868 -0.473 1.00 90.19 88 GLU A CA 1
ATOM 697 C C . GLU A 1 88 ? 10.519 -2.776 -1.610 1.00 90.19 88 GLU A C 1
ATOM 699 O O . GLU A 1 88 ? 11.317 -3.193 -2.454 1.00 90.19 88 GLU A O 1
ATOM 704 N N . THR A 1 89 ? 9.209 -3.019 -1.695 1.00 90.19 89 THR A N 1
ATOM 705 C CA . THR A 1 89 ? 8.615 -3.878 -2.729 1.00 90.19 89 THR A CA 1
ATOM 706 C C . THR A 1 89 ? 8.858 -3.327 -4.134 1.00 90.19 89 THR A C 1
ATOM 708 O O . THR A 1 89 ? 9.293 -4.066 -5.022 1.00 90.19 89 THR A O 1
ATOM 711 N N . ILE A 1 90 ? 8.623 -2.027 -4.340 1.00 87.94 90 ILE A N 1
ATOM 712 C CA . ILE A 1 90 ? 8.815 -1.348 -5.630 1.00 87.94 90 ILE A CA 1
ATOM 713 C C . ILE A 1 90 ? 10.300 -1.332 -6.010 1.00 87.94 90 ILE A C 1
ATOM 715 O O . ILE A 1 90 ? 10.650 -1.587 -7.162 1.00 87.94 90 ILE A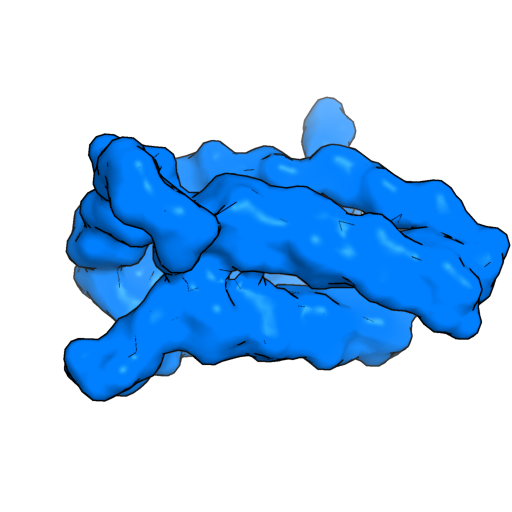 O 1
ATOM 719 N N . SER A 1 91 ? 11.191 -1.102 -5.043 1.00 85.75 91 SER A N 1
ATOM 720 C CA . SER A 1 91 ? 12.643 -1.101 -5.272 1.00 85.75 91 SER A CA 1
ATOM 721 C C . SER A 1 91 ? 13.177 -2.479 -5.679 1.00 85.75 91 SER A C 1
ATOM 723 O O . SER A 1 91 ? 14.095 -2.568 -6.505 1.00 85.75 91 SER A O 1
ATOM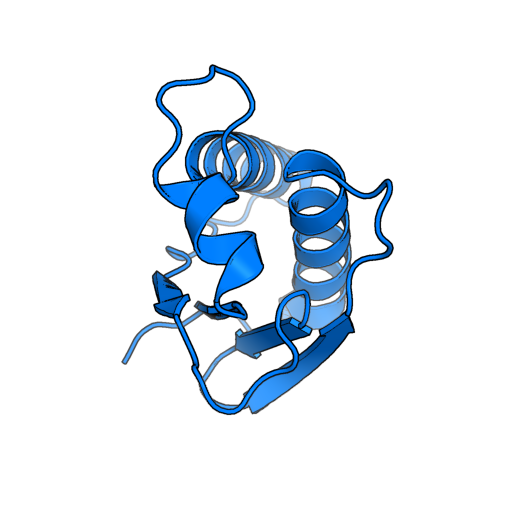 725 N N . ASN A 1 92 ? 12.588 -3.553 -5.142 1.00 86.81 92 ASN A N 1
ATOM 726 C CA . ASN A 1 92 ? 12.895 -4.931 -5.531 1.00 86.81 92 ASN A CA 1
ATOM 727 C C . ASN A 1 92 ? 12.395 -5.254 -6.948 1.00 86.81 92 ASN A C 1
ATOM 729 O O . ASN A 1 92 ? 13.083 -5.947 -7.695 1.00 86.81 92 ASN A O 1
ATOM 733 N N . HIS A 1 93 ? 11.258 -4.683 -7.355 1.00 81.69 93 HIS A N 1
ATOM 734 C CA . HIS A 1 93 ? 10.663 -4.867 -8.682 1.00 81.69 93 HIS A CA 1
ATOM 735 C C . HIS A 1 93 ? 11.098 -3.814 -9.710 1.00 81.69 93 HIS A C 1
ATOM 737 O O . HIS A 1 93 ? 10.468 -3.684 -10.753 1.00 81.69 93 HIS A O 1
ATOM 743 N N . ARG A 1 94 ? 12.198 -3.077 -9.479 1.00 68.38 94 ARG A N 1
ATOM 744 C CA . ARG A 1 94 ? 12.581 -1.953 -10.357 1.00 68.38 94 ARG A CA 1
ATOM 745 C C . ARG A 1 94 ? 12.726 -2.322 -11.841 1.00 68.38 94 ARG A C 1
ATOM 747 O O . ARG A 1 94 ? 12.551 -1.463 -12.688 1.00 68.38 94 ARG A O 1
ATOM 754 N N . ASN A 1 95 ? 13.109 -3.567 -12.139 1.00 69.81 95 ASN A N 1
ATOM 755 C CA . ASN A 1 95 ? 13.317 -4.044 -13.511 1.00 69.81 95 ASN A CA 1
ATOM 756 C C . ASN A 1 95 ? 11.996 -4.281 -14.266 1.00 69.81 95 ASN A C 1
ATOM 758 O O . ASN A 1 95 ? 12.034 -4.615 -15.445 1.00 69.81 95 ASN A O 1
ATOM 762 N N . ALA A 1 96 ? 10.855 -4.171 -13.581 1.00 63.19 96 ALA A N 1
ATOM 763 C CA . ALA A 1 96 ? 9.526 -4.286 -14.165 1.00 63.19 96 ALA A CA 1
ATOM 764 C C . ALA A 1 96 ? 8.989 -2.947 -14.710 1.00 63.19 96 ALA A C 1
ATOM 766 O O . ALA A 1 96 ? 7.904 -2.949 -15.284 1.00 63.19 96 ALA A O 1
ATOM 767 N N . PHE A 1 97 ? 9.722 -1.838 -14.525 1.00 61.03 97 PHE A N 1
ATOM 768 C CA . PHE A 1 97 ? 9.360 -0.492 -14.991 1.00 61.03 97 PHE A CA 1
ATOM 769 C C . PHE A 1 97 ? 10.208 -0.024 -16.176 1.00 61.03 97 PHE A C 1
ATOM 771 O O . PHE A 1 97 ? 11.394 -0.423 -16.259 1.00 61.03 97 PHE A O 1
#

Sequence (97 aa):
MEAIQLEIGLDLVSYVNTQEEENLIESIRQMRRDIETRHRFLMPPIRVCDNGSLPPRGYRLFIHEEPVALGELGSEDSASTLSTFLAETISNHRNAF

pLDDT: mean 88.16, std 8.3, range [58.69, 96.25]

Nearest PDB structures (foldseek):
  6ch2-assembly1_A  TM=8.956E-01  e=2.226E-06  Salmonella enterica subsp. enterica serovar Typhimurium str. LT2
  6ch3-assembly1_A  TM=8.935E-01  e=2.877E-06  Salmonella enterica subsp. enterica serovar Typhimurium str. LT2
  6ai2-assembly2_B  TM=9.000E-01  e=3.488E-06  Salmonella enterica subsp. enterica serovar Typhimurium str. LT2
  6ai3-assembly2_B  TM=8.991E-01  e=3.488E-06  Salmonella enterica subsp. enterica serovar Typhimurium str. LT2
  6ai1-assembly2_B  TM=8.962E-01  e=5.465E-06  Salmonella enterica subsp. enterica serovar Typhimurium str. LT2

Solvent-accessible surface area (backbone atoms only — not comparable to full-atom values): 5486 Å² total; per-residue (Å²): 135,66,58,27,38,38,37,27,3,62,60,48,49,55,34,62,74,43,90,55,87,71,16,33,62,52,34,44,52,51,48,43,53,51,49,26,68,74,69,76,47,86,69,73,68,72,46,79,41,82,32,86,88,45,54,47,48,16,39,37,36,27,48,72,85,42,78,77,45,73,53,66,56,57,95,86,58,52,36,56,56,53,34,51,54,50,48,54,52,50,63,73,47,50,87,80,108

Foldseek 3Di:
DFQKEKEFAQLLVCLQPDPDCNRLVNLLVVLQVVCCVVVVDHDTDYHYDYDNVADNQKMWMDGPNHTQDIDGDDPPDHSNNVSVVVSVSCVVVVVSD

Mean predicted aligned error: 4.51 Å